Protein AF-A0A1G3X0G8-F1 (afdb_monomer_lite)

Secondary structure (DSSP, 8-state):
-HHHHHHHHHHHHHHHHHHHHHHHHHHHTPPPPPHHHHHHHIIIIIHHHHHHHHHHTT-STT-HHHHHHHHHHHHHHHHHHHHHHH-

pLDDT: mean 90.38, std 3.28, range [79.5, 94.88]

Foldseek 3Di:
DVVLVVQLVVLLVVLLVLLVVQLVCVVVVHDHDDLVVSLVSLLRSRLNSSVCSCVVSVPPPVVPVSVVSSVVSVVVSVVVVVVVVVD

Radius of gyration: 13.4 Å; chains: 1; bounding box: 32×19×42 Å

Structure (mmCIF, N/CA/C/O backbone):
data_AF-A0A1G3X0G8-F1
#
_entry.id   AF-A0A1G3X0G8-F1
#
loop_
_atom_site.group_PDB
_atom_site.id
_atom_site.type_symbol
_atom_site.label_atom_id
_atom_site.label_alt_id
_atom_site.label_comp_id
_atom_site.label_asym_id
_atom_site.label_entity_id
_atom_site.label_seq_id
_atom_site.pdbx_PDB_ins_code
_atom_site.Cartn_x
_atom_site.Cartn_y
_atom_site.Cartn_z
_atom_site.occupancy
_atom_site.B_iso_or_equiv
_atom_site.auth_seq_id
_atom_site.auth_comp_id
_atom_site.auth_asym_id
_atom_site.auth_atom_id
_atom_site.pdbx_PDB_model_num
ATOM 1 N N . MET A 1 1 ? 16.618 -7.825 -12.568 1.00 79.50 1 MET A N 1
ATOM 2 C CA . MET A 1 1 ? 15.355 -8.569 -12.342 1.00 79.50 1 MET A CA 1
ATOM 3 C C . MET A 1 1 ? 15.222 -9.206 -10.955 1.00 79.50 1 MET A C 1
ATOM 5 O O . MET A 1 1 ? 14.249 -8.893 -10.284 1.00 79.50 1 MET A O 1
ATOM 9 N N . ILE A 1 2 ? 16.150 -10.062 -10.493 1.00 85.06 2 ILE A N 1
ATOM 10 C CA . ILE A 1 2 ? 15.987 -10.814 -9.223 1.00 85.06 2 ILE A CA 1
ATOM 11 C C . ILE A 1 2 ? 15.774 -9.911 -7.990 1.00 85.06 2 ILE A C 1
ATOM 13 O O . ILE A 1 2 ? 14.842 -10.125 -7.220 1.00 85.06 2 ILE A O 1
ATOM 17 N N . TYR A 1 3 ? 16.565 -8.841 -7.848 1.00 87.06 3 TYR A N 1
ATOM 18 C CA . TYR A 1 3 ? 16.451 -7.893 -6.733 1.00 87.06 3 TYR A CA 1
ATOM 19 C C . TYR A 1 3 ? 15.114 -7.145 -6.718 1.00 87.06 3 TYR A C 1
ATOM 21 O O . TYR A 1 3 ? 14.562 -6.886 -5.655 1.00 87.06 3 TYR A O 1
ATOM 29 N N . TYR A 1 4 ? 14.568 -6.843 -7.898 1.00 85.69 4 TYR A N 1
ATOM 30 C CA . TYR A 1 4 ? 13.270 -6.186 -8.035 1.00 85.69 4 TYR A CA 1
ATOM 31 C C . TYR A 1 4 ? 12.130 -7.105 -7.571 1.00 85.69 4 TYR A C 1
ATOM 33 O O . TYR A 1 4 ? 11.260 -6.685 -6.812 1.00 85.69 4 TYR A O 1
ATOM 41 N N . PHE A 1 5 ? 12.179 -8.385 -7.951 1.00 86.19 5 PHE A N 1
ATOM 42 C CA . PHE A 1 5 ? 11.235 -9.401 -7.477 1.00 86.19 5 PHE A CA 1
ATOM 43 C C . PHE A 1 5 ? 11.304 -9.610 -5.958 1.00 86.19 5 PHE A C 1
ATOM 45 O O . PHE A 1 5 ? 10.268 -9.694 -5.293 1.00 86.19 5 PHE A O 1
ATOM 52 N N . LEU A 1 6 ? 12.513 -9.657 -5.391 1.00 90.00 6 LEU A N 1
ATOM 53 C CA . LEU A 1 6 ? 12.698 -9.753 -3.941 1.00 90.00 6 LEU A CA 1
ATOM 54 C C . LEU A 1 6 ? 12.127 -8.523 -3.224 1.00 90.00 6 LEU A C 1
ATOM 56 O O . LEU A 1 6 ? 11.395 -8.670 -2.249 1.00 90.00 6 LEU A O 1
ATOM 60 N N . ALA A 1 7 ? 12.385 -7.318 -3.739 1.00 89.25 7 ALA A N 1
ATOM 61 C CA . ALA A 1 7 ? 11.830 -6.092 -3.174 1.00 89.25 7 ALA A CA 1
ATOM 62 C C . ALA A 1 7 ? 10.291 -6.093 -3.202 1.00 89.25 7 ALA A C 1
ATOM 64 O O . ALA A 1 7 ? 9.669 -5.823 -2.177 1.00 89.25 7 ALA A O 1
ATOM 65 N N . LEU A 1 8 ? 9.674 -6.465 -4.331 1.00 89.62 8 LEU A N 1
ATOM 66 C CA . LEU A 1 8 ? 8.215 -6.557 -4.460 1.00 89.62 8 LEU A CA 1
ATOM 67 C C . LEU A 1 8 ? 7.593 -7.552 -3.479 1.00 89.62 8 LEU A C 1
ATOM 69 O O . LEU A 1 8 ? 6.591 -7.240 -2.840 1.00 89.62 8 LEU A O 1
ATOM 73 N N . THR A 1 9 ? 8.166 -8.748 -3.354 1.00 90.31 9 THR A N 1
ATOM 74 C CA . THR A 1 9 ? 7.608 -9.805 -2.493 1.00 90.31 9 THR A CA 1
ATOM 75 C C . THR A 1 9 ? 7.718 -9.447 -1.011 1.00 90.31 9 THR A C 1
ATOM 77 O O . THR A 1 9 ? 6.736 -9.580 -0.273 1.00 90.31 9 THR A O 1
ATOM 80 N N . ILE A 1 10 ? 8.866 -8.918 -0.578 1.00 93.75 10 ILE A N 1
ATOM 81 C CA . ILE A 1 10 ? 9.078 -8.472 0.805 1.00 93.75 10 ILE A CA 1
ATOM 82 C C . ILE A 1 10 ? 8.157 -7.291 1.130 1.00 93.75 10 ILE A C 1
ATOM 84 O O . ILE A 1 10 ? 7.410 -7.346 2.109 1.00 93.75 10 ILE A O 1
ATOM 88 N N . MET A 1 11 ? 8.144 -6.250 0.291 1.00 93.31 11 MET A N 1
ATOM 89 C CA . MET A 1 11 ? 7.334 -5.053 0.538 1.00 93.31 11 MET A CA 1
ATOM 90 C C . MET A 1 11 ? 5.833 -5.329 0.449 1.00 93.31 11 MET A C 1
ATOM 92 O O . MET A 1 11 ? 5.069 -4.792 1.253 1.00 93.31 11 MET A O 1
ATOM 96 N N . SER A 1 12 ? 5.394 -6.211 -0.451 1.00 92.50 12 SER A N 1
ATOM 97 C CA . SER A 1 12 ? 3.997 -6.663 -0.502 1.00 92.50 12 SER A CA 1
ATOM 98 C C . SER A 1 12 ? 3.601 -7.388 0.779 1.00 92.50 12 SER A C 1
ATOM 100 O O . SER A 1 12 ? 2.554 -7.093 1.351 1.00 92.50 12 SER A O 1
ATOM 102 N N . THR A 1 13 ? 4.452 -8.282 1.285 1.00 93.94 13 THR A N 1
ATOM 103 C CA . THR A 1 13 ? 4.180 -9.011 2.532 1.00 93.94 13 THR A CA 1
ATOM 104 C C . THR A 1 13 ? 4.095 -8.059 3.727 1.00 93.94 13 THR A C 1
ATOM 106 O O . THR A 1 13 ? 3.143 -8.129 4.506 1.00 93.94 13 THR A O 1
ATOM 109 N N . LEU A 1 14 ? 5.035 -7.114 3.842 1.00 94.25 14 LEU A N 1
ATOM 110 C CA . LEU A 1 14 ? 5.018 -6.092 4.894 1.00 94.25 14 LEU A CA 1
ATOM 111 C C . LEU A 1 14 ? 3.766 -5.213 4.810 1.00 94.25 14 LEU A C 1
ATOM 113 O O . LEU A 1 14 ? 3.091 -5.002 5.816 1.00 94.25 14 LEU A O 1
ATOM 117 N N . THR A 1 15 ? 3.406 -4.754 3.611 1.00 94.06 15 THR A N 1
ATOM 118 C CA . THR A 1 15 ? 2.221 -3.910 3.399 1.00 94.06 15 THR A CA 1
ATOM 119 C C . THR A 1 15 ? 0.939 -4.662 3.744 1.00 94.06 15 THR A C 1
ATOM 121 O O . THR A 1 15 ? 0.077 -4.123 4.439 1.00 94.06 15 THR A O 1
ATOM 124 N N . TYR A 1 16 ? 0.838 -5.938 3.364 1.00 94.88 16 TYR A N 1
ATOM 125 C CA . TYR A 1 16 ? -0.279 -6.792 3.761 1.00 94.88 16 TYR A CA 1
ATOM 126 C C . TYR A 1 16 ? -0.403 -6.876 5.291 1.00 94.88 16 TYR A C 1
ATOM 128 O O . TYR A 1 16 ? -1.487 -6.668 5.843 1.00 94.88 16 TYR A O 1
ATOM 136 N N . MET A 1 17 ? 0.709 -7.117 5.996 1.00 94.19 17 MET A N 1
ATOM 137 C CA . MET A 1 17 ? 0.725 -7.171 7.462 1.00 94.19 17 MET A CA 1
ATOM 138 C C . MET A 1 17 ? 0.319 -5.836 8.093 1.00 94.19 17 MET A C 1
ATOM 140 O O . MET A 1 17 ? -0.410 -5.836 9.084 1.00 94.19 17 MET A O 1
ATOM 144 N N . MET A 1 18 ? 0.729 -4.701 7.520 1.00 93.38 18 MET A N 1
ATOM 145 C CA . MET A 1 18 ? 0.326 -3.374 8.002 1.00 93.38 18 MET A CA 1
ATOM 146 C C . MET A 1 18 ? -1.187 -3.156 7.877 1.00 93.38 18 MET A C 1
ATOM 148 O O . MET A 1 18 ? -1.819 -2.680 8.822 1.00 93.38 18 MET A O 1
ATOM 152 N N . TYR A 1 19 ? -1.789 -3.559 6.756 1.00 93.31 19 TYR A N 1
ATOM 153 C CA . TYR A 1 19 ? -3.240 -3.480 6.548 1.00 93.31 19 TYR A CA 1
ATOM 154 C C . TYR A 1 19 ? -3.996 -4.423 7.495 1.00 93.31 19 TYR A C 1
ATOM 156 O O . TYR A 1 19 ? -5.012 -4.041 8.083 1.00 93.31 19 TYR A O 1
ATOM 164 N N . ALA A 1 20 ? -3.480 -5.639 7.695 1.00 93.00 20 ALA A 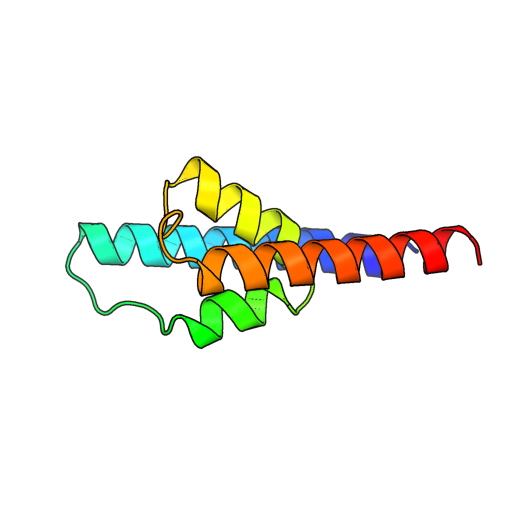N 1
ATOM 165 C CA . ALA A 1 20 ? -4.026 -6.598 8.652 1.00 93.00 20 ALA A CA 1
ATOM 166 C C . ALA A 1 20 ? -3.959 -6.083 10.095 1.00 93.00 20 ALA A C 1
ATOM 168 O O . ALA A 1 20 ? -4.942 -6.178 10.836 1.00 93.00 20 ALA A O 1
ATOM 169 N N . ALA A 1 21 ? -2.836 -5.476 10.480 1.00 92.31 21 ALA A N 1
ATOM 170 C CA . ALA A 1 21 ? -2.662 -4.861 11.786 1.00 92.31 21 ALA A CA 1
ATOM 171 C C . ALA A 1 21 ? -3.625 -3.684 11.988 1.00 92.31 21 ALA A C 1
ATOM 173 O O . ALA A 1 21 ? -4.239 -3.590 13.051 1.00 92.31 21 ALA A O 1
ATOM 174 N N . ASP A 1 22 ? -3.830 -2.825 10.980 1.00 92.31 22 ASP A N 1
ATOM 175 C CA . ASP A 1 22 ? -4.817 -1.741 11.085 1.00 92.31 22 ASP A CA 1
ATOM 176 C C . ASP A 1 22 ? -6.246 -2.273 11.241 1.00 92.31 22 ASP A C 1
ATOM 178 O O . ASP A 1 22 ? -7.017 -1.781 12.070 1.00 92.31 22 ASP A O 1
ATOM 182 N N . LYS A 1 23 ? -6.601 -3.331 10.499 1.00 90.56 23 LYS A N 1
ATOM 183 C CA . LYS A 1 23 ? -7.901 -3.991 10.661 1.00 90.56 23 LYS A CA 1
ATOM 184 C C . LYS A 1 23 ? -8.068 -4.537 12.079 1.00 90.56 23 LYS A C 1
ATOM 186 O O . LYS A 1 23 ? -9.114 -4.294 12.681 1.00 90.56 23 LYS A O 1
ATOM 191 N N . LYS A 1 24 ? -7.059 -5.216 12.628 1.00 90.75 24 LYS A N 1
ATOM 192 C CA . LYS A 1 24 ? -7.096 -5.742 14.001 1.00 90.75 24 LYS A CA 1
ATOM 193 C C . LYS A 1 24 ? -7.272 -4.621 15.028 1.00 90.75 24 LYS A C 1
ATOM 195 O O . LYS A 1 24 ? -8.164 -4.709 15.865 1.00 90.75 24 LYS A O 1
ATOM 200 N N . LYS A 1 25 ? -6.513 -3.528 14.898 1.00 90.81 25 LYS A N 1
ATOM 201 C CA . LYS A 1 25 ? -6.654 -2.335 15.749 1.00 90.81 25 LYS A CA 1
ATOM 202 C C . LYS A 1 25 ? -8.062 -1.747 15.691 1.00 90.81 25 LYS A C 1
ATOM 204 O O . LYS A 1 25 ? -8.608 -1.373 16.721 1.00 90.81 25 LYS A O 1
ATOM 209 N N . SER A 1 26 ? -8.689 -1.741 14.511 1.00 88.50 26 SER A N 1
ATOM 210 C CA . SER A 1 26 ? -10.072 -1.273 14.364 1.00 88.50 26 SER A CA 1
ATOM 211 C C . SER A 1 26 ? -11.107 -2.122 15.092 1.00 88.50 26 SER A C 1
ATOM 213 O O . SER A 1 26 ? -12.111 -1.585 15.543 1.00 88.50 26 SER A O 1
ATOM 215 N N . ILE A 1 27 ? -10.864 -3.431 15.192 1.00 89.88 27 ILE A N 1
ATOM 216 C CA . ILE A 1 27 ? -11.747 -4.369 15.892 1.00 89.88 27 ILE A CA 1
ATOM 217 C C . ILE A 1 27 ? -11.557 -4.224 17.406 1.00 89.88 27 ILE A C 1
ATOM 219 O O . ILE A 1 27 ? -12.533 -4.225 18.146 1.00 89.88 27 ILE A O 1
ATOM 223 N N . ASN A 1 28 ? -10.314 -4.036 17.851 1.00 91.00 28 ASN A N 1
ATOM 224 C CA . ASN A 1 28 ? -9.960 -3.893 19.263 1.00 91.00 28 ASN A CA 1
ATOM 225 C C . ASN A 1 28 ? -10.229 -2.491 19.846 1.00 91.00 28 ASN A C 1
ATOM 227 O O . ASN A 1 28 ? -10.013 -2.282 21.035 1.00 91.00 28 ASN A O 1
ATOM 231 N N . GLY A 1 29 ? -10.654 -1.518 19.030 1.00 87.81 29 GLY A N 1
ATOM 232 C CA . GLY A 1 29 ? -10.827 -0.126 19.465 1.00 87.81 29 GLY A CA 1
ATOM 233 C C . GLY A 1 29 ? -9.511 0.603 19.770 1.00 87.81 29 GLY A C 1
ATOM 234 O O . GLY A 1 29 ? -9.508 1.606 20.478 1.00 87.81 29 GLY A O 1
ATOM 235 N N . GLU A 1 30 ? -8.389 0.107 19.248 1.00 91.88 30 GLU A N 1
ATOM 236 C CA . GLU A 1 30 ? -7.062 0.689 19.446 1.00 91.88 30 GLU A CA 1
ATOM 237 C C . GLU A 1 30 ? -6.796 1.861 18.485 1.00 91.88 30 GLU A C 1
ATOM 239 O O . GLU A 1 30 ? -7.475 2.052 17.470 1.00 91.88 30 GLU A O 1
ATOM 244 N N . TRP A 1 31 ? -5.746 2.638 18.776 1.00 87.62 31 TRP A N 1
ATOM 245 C CA . TRP A 1 31 ? -5.316 3.743 17.922 1.00 87.62 31 TRP A CA 1
ATOM 246 C C . TRP A 1 31 ? -4.964 3.261 16.508 1.00 87.62 31 TRP A C 1
ATOM 248 O O . TRP A 1 31 ? -4.064 2.437 16.311 1.00 87.62 31 TRP A O 1
ATOM 258 N N . ARG A 1 32 ? -5.660 3.808 15.509 1.00 87.19 32 ARG A N 1
ATOM 259 C CA . ARG A 1 32 ? -5.522 3.416 14.102 1.00 87.19 32 ARG A CA 1
ATOM 260 C C . ARG A 1 32 ? -4.264 4.001 13.469 1.00 87.19 32 ARG A C 1
ATOM 262 O O . ARG A 1 32 ? -3.789 5.077 13.830 1.00 87.19 32 ARG A O 1
ATOM 269 N N . THR A 1 33 ? -3.721 3.287 12.496 1.00 87.69 33 THR A N 1
ATOM 270 C CA . THR A 1 33 ? -2.580 3.749 11.706 1.00 87.69 33 THR A CA 1
ATOM 271 C C . THR A 1 33 ? -3.040 4.865 10.774 1.00 87.69 33 THR A C 1
ATOM 273 O O . THR A 1 33 ? -4.146 4.825 10.235 1.00 87.69 33 THR A O 1
ATOM 276 N N . LYS A 1 34 ? -2.193 5.879 10.567 1.00 89.19 34 LYS A N 1
ATOM 277 C CA . LYS A 1 34 ? -2.490 6.934 9.594 1.00 89.19 34 LYS A CA 1
ATOM 278 C C . LYS A 1 34 ? -2.638 6.315 8.205 1.00 89.19 34 LYS A C 1
ATOM 280 O O . LYS A 1 34 ? -1.782 5.549 7.768 1.00 89.19 34 LYS A O 1
ATOM 285 N N . GLU A 1 35 ? -3.693 6.690 7.492 1.00 89.38 35 GLU A N 1
ATOM 286 C CA . GLU A 1 35 ? -3.956 6.177 6.143 1.00 89.38 35 GLU A CA 1
ATOM 287 C C . GLU A 1 35 ? -2.824 6.496 5.172 1.00 89.38 35 GLU A C 1
ATOM 289 O O . GLU A 1 35 ? -2.471 5.662 4.344 1.00 89.38 35 GLU A O 1
ATOM 294 N N . SER A 1 36 ? -2.201 7.668 5.316 1.00 88.56 36 SER A N 1
ATOM 295 C CA . SER A 1 36 ? -1.041 8.051 4.515 1.00 88.56 36 SER A CA 1
ATOM 296 C C . SER A 1 36 ? 0.099 7.040 4.640 1.00 88.56 36 SER A C 1
ATOM 298 O O . SER A 1 36 ? 0.726 6.720 3.641 1.00 88.56 36 SER A O 1
ATOM 300 N N . THR A 1 37 ? 0.332 6.460 5.818 1.00 90.81 37 THR A N 1
ATOM 301 C CA . THR A 1 37 ? 1.363 5.431 6.020 1.00 90.81 37 THR A CA 1
ATOM 302 C C . THR A 1 37 ? 1.028 4.127 5.283 1.00 90.81 37 THR A C 1
ATOM 304 O O . THR A 1 37 ? 1.909 3.500 4.691 1.00 90.81 37 THR A O 1
ATOM 307 N N . LEU A 1 38 ? -0.247 3.728 5.270 1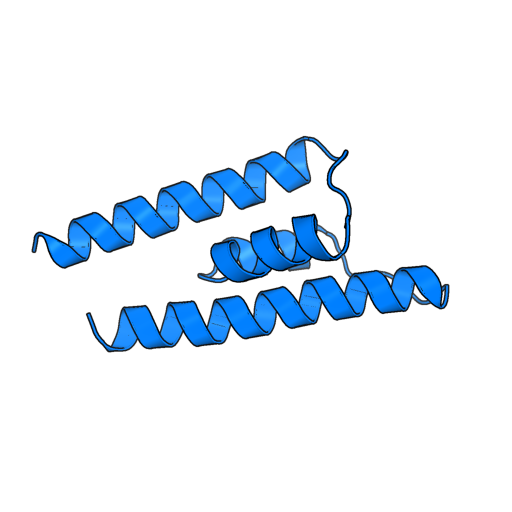.00 91.25 38 LEU A N 1
ATOM 308 C CA . LEU A 1 38 ? -0.724 2.544 4.540 1.00 91.25 38 LEU A CA 1
ATOM 309 C C . LEU A 1 38 ? -0.642 2.750 3.018 1.00 91.25 38 LEU A C 1
ATOM 311 O O . LEU A 1 38 ? -0.216 1.867 2.274 1.00 91.25 38 LEU A O 1
ATOM 315 N N . LEU A 1 39 ? -0.986 3.944 2.545 1.00 92.12 39 LEU A N 1
ATOM 316 C CA . LEU A 1 39 ? -0.896 4.283 1.127 1.00 92.12 39 LEU A CA 1
ATOM 317 C C . LEU A 1 39 ? 0.557 4.410 0.661 1.00 92.12 39 LEU A C 1
ATOM 319 O O . LEU A 1 39 ? 0.910 3.869 -0.382 1.00 92.12 39 LEU A O 1
ATOM 323 N N . VAL A 1 40 ? 1.424 5.041 1.456 1.00 91.75 40 VAL A N 1
ATOM 324 C CA . VAL A 1 40 ? 2.859 5.161 1.155 1.00 91.75 40 VAL A CA 1
ATOM 325 C C . VAL A 1 40 ? 3.518 3.783 1.082 1.00 91.75 40 VAL A C 1
ATOM 327 O O . VAL A 1 40 ? 4.233 3.518 0.121 1.00 91.75 40 VAL A O 1
ATOM 330 N N . SER A 1 41 ? 3.235 2.872 2.021 1.00 91.00 41 SER A N 1
ATOM 331 C CA . SER A 1 41 ? 3.755 1.491 1.948 1.00 91.00 41 SER A CA 1
ATOM 332 C C . SER A 1 41 ? 3.295 0.758 0.682 1.00 91.00 41 SER A C 1
ATOM 334 O O . SER A 1 41 ? 4.087 0.071 0.045 1.00 91.00 41 SER A O 1
ATOM 336 N N . SER A 1 42 ? 2.060 1.001 0.238 1.00 90.88 42 SER A N 1
ATOM 337 C CA . SER A 1 42 ? 1.543 0.447 -1.021 1.00 90.88 42 SER A CA 1
ATOM 338 C C . SER A 1 42 ? 2.278 1.017 -2.245 1.00 90.88 42 SER A C 1
ATOM 340 O O . SER A 1 42 ? 2.633 0.274 -3.161 1.00 90.88 42 SER A O 1
ATOM 342 N N . VAL A 1 43 ? 2.595 2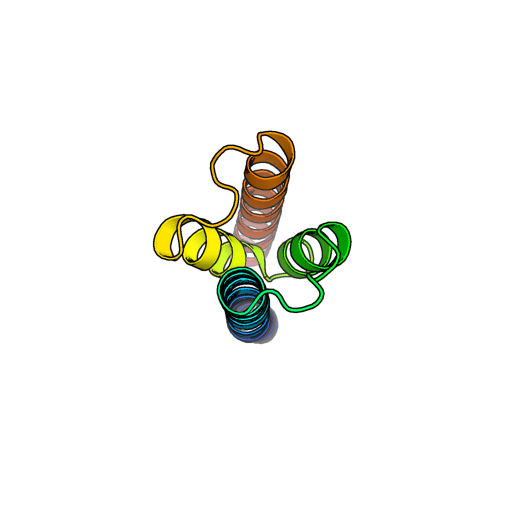.315 -2.246 1.00 90.94 43 VAL A N 1
ATOM 343 C CA . VAL A 1 43 ? 3.384 2.964 -3.311 1.00 90.94 43 VAL A CA 1
ATOM 344 C C . VAL A 1 43 ? 4.823 2.430 -3.362 1.00 90.94 43 VAL A C 1
ATOM 346 O O . VAL A 1 43 ? 5.331 2.166 -4.452 1.00 90.94 43 VAL A O 1
ATOM 349 N N . PHE A 1 44 ? 5.457 2.189 -2.211 1.00 91.62 44 PHE A N 1
ATOM 350 C CA . PHE A 1 44 ? 6.809 1.622 -2.102 1.00 91.62 44 PHE A CA 1
ATOM 351 C C . PHE A 1 44 ? 6.828 0.094 -2.296 1.00 91.62 44 PHE A C 1
ATOM 353 O O . PHE A 1 44 ? 7.163 -0.655 -1.384 1.00 91.62 44 PHE A O 1
ATOM 360 N N . PHE A 1 45 ? 6.486 -0.385 -3.496 1.00 88.81 45 PHE A N 1
ATOM 361 C CA . PHE A 1 45 ? 6.531 -1.812 -3.883 1.00 88.81 45 PHE A CA 1
ATOM 362 C C . PHE A 1 45 ? 5.564 -2.740 -3.123 1.00 88.81 45 PHE A C 1
ATOM 364 O O . PHE A 1 45 ? 5.656 -3.963 -3.223 1.00 88.81 45 PHE A O 1
ATOM 371 N N . GLY A 1 46 ? 4.626 -2.169 -2.366 1.00 89.94 46 GLY A N 1
ATOM 372 C CA . GLY A 1 46 ? 3.669 -2.905 -1.546 1.00 89.94 46 GLY A CA 1
ATOM 373 C C . GLY A 1 46 ? 2.276 -3.081 -2.147 1.00 89.94 46 GLY A C 1
ATOM 374 O O . GLY A 1 46 ? 1.432 -3.721 -1.522 1.00 89.94 46 GLY A O 1
ATOM 375 N N . ALA A 1 47 ? 2.006 -2.509 -3.322 1.00 92.38 47 ALA A N 1
ATOM 376 C CA . ALA A 1 47 ? 0.660 -2.399 -3.887 1.00 92.38 47 ALA A CA 1
ATOM 377 C C . ALA A 1 47 ? -0.056 -3.749 -4.070 1.00 92.38 47 ALA A C 1
ATOM 379 O O . ALA A 1 47 ? -1.238 -3.820 -3.726 1.00 92.38 47 ALA A O 1
ATOM 380 N N . PRO A 1 48 ? 0.610 -4.836 -4.523 1.00 92.50 48 PRO A N 1
ATOM 381 C CA . PRO A 1 48 ? -0.022 -6.149 -4.609 1.00 92.50 48 PRO A CA 1
ATOM 382 C C . PRO A 1 48 ? -0.522 -6.625 -3.242 1.00 92.50 48 PRO A C 1
ATOM 384 O O . PRO A 1 48 ? -1.685 -6.994 -3.095 1.00 92.50 48 PRO A O 1
ATOM 387 N N . GLY A 1 49 ? 0.332 -6.557 -2.217 1.00 92.19 49 GLY A N 1
ATOM 388 C CA . GLY A 1 49 ? -0.030 -6.960 -0.858 1.00 92.19 49 GLY A CA 1
ATOM 389 C C . GLY A 1 49 ? -1.084 -6.059 -0.215 1.00 92.19 49 GLY A C 1
ATOM 390 O O . GLY A 1 49 ? -1.992 -6.560 0.448 1.00 92.19 49 GLY A O 1
ATOM 391 N N . GLY A 1 50 ? -1.007 -4.748 -0.456 1.00 92.44 50 GLY A N 1
ATOM 392 C CA . GLY A 1 50 ? -1.994 -3.766 -0.005 1.00 92.44 50 GLY A CA 1
ATOM 393 C C . GLY A 1 50 ? -3.381 -4.027 -0.591 1.00 92.44 50 GLY A C 1
ATOM 394 O O . GLY A 1 50 ? -4.349 -4.129 0.162 1.00 92.44 50 GLY A O 1
ATOM 395 N N . LEU A 1 51 ? -3.486 -4.235 -1.909 1.00 93.19 51 LEU A N 1
ATOM 396 C CA . LEU A 1 51 ? -4.753 -4.558 -2.577 1.00 93.19 51 LEU A CA 1
ATOM 397 C C . LEU A 1 51 ? -5.331 -5.892 -2.101 1.00 93.19 51 LEU A C 1
ATOM 399 O O . LEU A 1 51 ? -6.519 -5.955 -1.777 1.00 93.19 51 LEU A O 1
ATOM 403 N N . VAL A 1 52 ? -4.507 -6.941 -2.008 1.00 93.75 52 VAL A N 1
ATOM 404 C CA . VAL A 1 52 ? -4.952 -8.253 -1.509 1.00 93.75 52 VAL A CA 1
ATOM 405 C C . VAL A 1 52 ? -5.496 -8.121 -0.087 1.00 93.75 52 VAL A C 1
ATOM 407 O O . VAL A 1 52 ? -6.617 -8.556 0.176 1.00 93.75 52 VAL A O 1
ATOM 410 N N . ALA A 1 53 ? -4.773 -7.441 0.810 1.00 93.12 53 ALA A N 1
ATOM 411 C CA . ALA A 1 53 ? -5.247 -7.188 2.169 1.00 93.12 53 ALA A CA 1
ATOM 412 C C . ALA A 1 53 ? -6.542 -6.366 2.183 1.00 93.12 53 ALA A C 1
ATOM 414 O O . ALA A 1 53 ? -7.466 -6.673 2.937 1.00 93.12 53 ALA A O 1
ATOM 415 N N . MET A 1 54 ? -6.637 -5.334 1.341 1.00 93.56 54 MET A N 1
ATOM 416 C CA . MET A 1 54 ? -7.795 -4.446 1.259 1.00 93.56 54 MET A CA 1
ATOM 417 C C . MET A 1 54 ? -9.072 -5.219 0.912 1.00 93.56 54 MET A C 1
ATOM 419 O O . MET A 1 54 ? -10.079 -5.091 1.615 1.00 93.56 54 MET A O 1
ATOM 423 N N . TYR A 1 55 ? -9.024 -6.055 -0.128 1.00 92.31 55 TYR A N 1
ATOM 424 C CA . TYR A 1 55 ? -10.170 -6.850 -0.568 1.00 92.31 55 TYR A CA 1
ATOM 425 C C . TYR A 1 55 ? -10.466 -8.025 0.370 1.00 92.31 55 TYR A C 1
ATOM 427 O O . TYR A 1 55 ? -11.628 -8.238 0.724 1.00 92.31 55 TYR A O 1
ATOM 435 N N . GLN A 1 56 ? -9.442 -8.744 0.839 1.00 93.12 56 GLN A N 1
ATOM 436 C CA . GLN A 1 56 ? -9.617 -9.908 1.714 1.00 93.12 56 GLN A CA 1
ATOM 437 C C . GLN A 1 56 ? -10.161 -9.519 3.094 1.00 93.12 56 GLN A C 1
ATOM 439 O O . GLN A 1 56 ? -11.065 -10.166 3.619 1.00 93.12 56 GLN A O 1
ATOM 444 N N . LEU A 1 57 ? -9.662 -8.422 3.669 1.00 91.06 57 LEU A N 1
ATOM 445 C CA . LEU A 1 57 ? -10.087 -7.928 4.983 1.00 91.06 57 LEU A CA 1
ATOM 446 C C . LEU A 1 57 ? -11.285 -6.971 4.904 1.00 91.06 57 LEU A C 1
ATOM 448 O O . LEU A 1 57 ? -11.739 -6.455 5.940 1.00 91.06 57 LEU A O 1
ATOM 452 N N . ARG A 1 58 ? -11.777 -6.693 3.684 1.00 87.25 58 ARG A N 1
ATOM 453 C CA . ARG A 1 58 ? -12.804 -5.680 3.384 1.00 87.25 58 ARG A CA 1
ATOM 454 C C . ARG A 1 58 ? -12.485 -4.360 4.088 1.00 87.25 58 ARG A C 1
ATOM 456 O O . ARG A 1 58 ? -13.311 -3.774 4.793 1.00 87.25 58 ARG A O 1
ATOM 463 N N . HIS A 1 59 ? -11.220 -3.962 4.015 1.00 84.75 59 HIS A N 1
ATOM 464 C CA . HIS A 1 59 ? -10.689 -2.813 4.724 1.00 84.75 59 HIS A CA 1
ATOM 465 C C . HIS A 1 59 ? -10.795 -1.582 3.827 1.00 84.75 59 HIS A C 1
ATOM 467 O O . HIS A 1 59 ? -10.103 -1.504 2.825 1.00 84.75 59 HIS A O 1
ATOM 473 N N . LYS A 1 60 ? -11.662 -0.620 4.170 1.00 80.25 60 LYS A N 1
ATOM 474 C CA . LYS A 1 60 ? -11.786 0.668 3.453 1.00 80.25 60 LYS A CA 1
ATOM 475 C C . LYS A 1 60 ? -12.012 0.552 1.930 1.00 80.25 60 LYS A C 1
ATOM 477 O O . LYS A 1 60 ? -11.682 1.465 1.183 1.00 80.25 60 LYS A O 1
ATOM 482 N N . THR A 1 61 ? -12.690 -0.503 1.475 1.00 84.00 61 THR A N 1
ATOM 483 C CA . THR A 1 61 ? -13.067 -0.692 0.058 1.00 84.00 61 THR A CA 1
ATOM 484 C C . THR A 1 61 ? -14.065 0.352 -0.459 1.00 84.00 61 THR A C 1
ATOM 486 O O . THR A 1 61 ? -1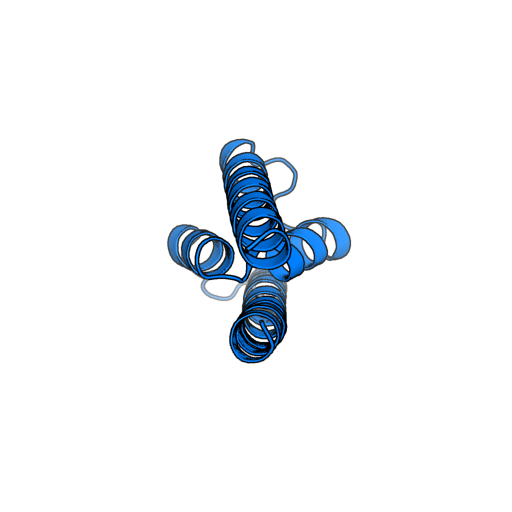4.194 0.520 -1.663 1.00 84.00 61 THR A O 1
ATOM 489 N N . ASN A 1 62 ? -14.753 1.072 0.434 1.00 86.69 62 ASN A N 1
ATOM 4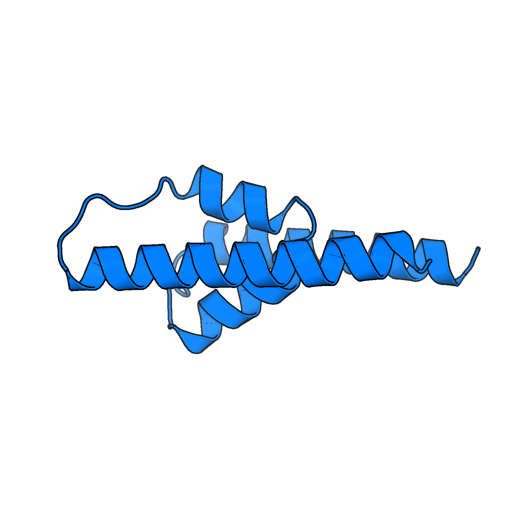90 C CA . ASN A 1 62 ? -15.683 2.151 0.077 1.00 86.69 62 ASN A CA 1
ATOM 491 C C . ASN A 1 62 ? -15.025 3.547 0.089 1.00 86.69 62 ASN A C 1
ATOM 493 O O . ASN A 1 62 ? -15.695 4.540 -0.183 1.00 86.69 62 ASN A O 1
ATOM 497 N N . HIS A 1 63 ? -13.739 3.669 0.440 1.00 89.25 63 HIS A N 1
ATOM 498 C CA . HIS A 1 63 ? -13.024 4.946 0.360 1.00 89.25 63 HIS A CA 1
ATOM 499 C C . HIS A 1 63 ? -12.371 5.084 -1.009 1.00 89.25 63 HIS A C 1
ATOM 501 O O . HIS A 1 63 ? -11.314 4.513 -1.266 1.00 89.25 63 HIS A O 1
ATOM 507 N N . TRP A 1 64 ? -13.014 5.865 -1.877 1.00 89.06 64 TRP A N 1
ATOM 508 C CA . TRP A 1 64 ? -12.643 6.004 -3.285 1.00 89.06 64 TRP A CA 1
ATOM 509 C C . TRP A 1 64 ? -11.158 6.341 -3.489 1.00 89.06 64 TRP A C 1
ATOM 511 O O . TRP A 1 64 ? -10.497 5.674 -4.277 1.00 89.06 64 TRP A O 1
ATOM 521 N N . TYR A 1 65 ? -10.603 7.299 -2.736 1.00 90.31 65 TYR A N 1
ATOM 522 C CA . TYR A 1 65 ? -9.193 7.684 -2.860 1.00 90.31 65 TYR A CA 1
ATOM 523 C C . TYR A 1 65 ? -8.248 6.575 -2.383 1.00 90.31 65 TYR A C 1
ATOM 525 O O . TYR A 1 65 ? -7.184 6.382 -2.960 1.00 90.31 65 TYR A O 1
ATOM 533 N N . PHE A 1 66 ? -8.641 5.811 -1.360 1.00 89.56 66 PHE A N 1
ATOM 534 C CA . PHE A 1 66 ? -7.831 4.723 -0.816 1.00 89.56 66 PHE A CA 1
ATOM 535 C C . PHE A 1 66 ? -7.730 3.560 -1.810 1.00 89.56 66 PHE A C 1
ATOM 537 O O . PHE A 1 66 ? -6.646 3.023 -2.043 1.00 89.56 66 PHE A O 1
ATOM 544 N N . VAL A 1 67 ? -8.856 3.228 -2.449 1.00 91.12 67 VAL A N 1
ATOM 545 C CA . VAL A 1 67 ? -8.928 2.259 -3.550 1.00 91.12 67 VAL A CA 1
ATOM 546 C C . VAL A 1 67 ? -8.125 2.763 -4.750 1.00 91.12 67 VAL A C 1
ATOM 548 O O . VAL A 1 67 ? -7.278 2.040 -5.269 1.00 91.12 67 VAL A O 1
ATOM 551 N N . PHE A 1 68 ? -8.350 4.011 -5.161 1.00 93.12 68 PHE A N 1
ATOM 552 C CA . PHE A 1 68 ? -7.709 4.608 -6.330 1.00 93.12 68 PHE A CA 1
ATOM 553 C C . PHE A 1 68 ? -6.183 4.632 -6.210 1.00 93.12 68 PHE A C 1
ATOM 555 O O . PHE A 1 68 ? -5.498 4.199 -7.131 1.00 93.12 68 PHE A O 1
ATOM 562 N N . ILE A 1 69 ? -5.639 5.069 -5.070 1.00 93.19 69 ILE A N 1
ATOM 563 C CA . ILE A 1 69 ? -4.185 5.157 -4.869 1.00 93.19 69 ILE A CA 1
ATOM 564 C C . ILE A 1 69 ? -3.539 3.766 -4.873 1.00 93.19 69 ILE A C 1
ATOM 566 O O . ILE A 1 69 ? -2.479 3.596 -5.471 1.00 93.19 69 ILE A O 1
ATOM 570 N N . ASN A 1 70 ? -4.179 2.760 -4.269 1.00 92.69 70 ASN A N 1
ATOM 571 C CA . ASN A 1 70 ? -3.683 1.382 -4.305 1.00 92.69 70 ASN A CA 1
ATOM 572 C C . ASN A 1 70 ? -3.653 0.808 -5.732 1.00 92.69 70 ASN A C 1
ATOM 574 O O . ASN A 1 70 ? -2.656 0.207 -6.133 1.00 92.69 70 ASN A O 1
ATOM 578 N N . TRP A 1 71 ? -4.710 1.027 -6.520 1.00 94.25 71 TRP A N 1
ATOM 579 C CA . TRP A 1 71 ? -4.745 0.607 -7.926 1.00 94.25 71 TRP A CA 1
ATOM 580 C C . TRP A 1 71 ? -3.736 1.360 -8.790 1.00 94.25 71 TRP A C 1
ATOM 582 O O . TRP A 1 71 ? -3.038 0.742 -9.591 1.00 94.25 71 TRP A O 1
ATOM 592 N N . LEU A 1 72 ? -3.608 2.674 -8.600 1.00 94.88 72 LEU A N 1
ATOM 593 C CA . LEU A 1 72 ? -2.627 3.489 -9.309 1.00 94.88 72 LEU A CA 1
ATOM 594 C C . LEU A 1 72 ? -1.199 3.014 -9.010 1.00 94.88 72 LEU A C 1
ATOM 596 O O . LEU A 1 72 ? -0.405 2.836 -9.933 1.00 94.88 72 LEU A O 1
ATOM 600 N N . ALA A 1 73 ? -0.890 2.740 -7.740 1.00 94.12 73 ALA A N 1
ATOM 601 C CA . ALA A 1 73 ? 0.401 2.196 -7.330 1.00 94.12 73 ALA A CA 1
ATOM 602 C C . ALA A 1 73 ? 0.686 0.835 -7.986 1.00 94.12 73 ALA A C 1
ATOM 604 O O . ALA A 1 73 ? 1.806 0.604 -8.445 1.00 94.12 73 ALA A O 1
ATOM 605 N N . LEU A 1 74 ? -0.321 -0.041 -8.088 1.00 94.19 74 LEU A N 1
ATOM 606 C CA . LEU A 1 74 ? -0.180 -1.327 -8.769 1.00 94.19 74 LEU A CA 1
ATOM 607 C C . LEU A 1 74 ? 0.118 -1.143 -10.262 1.00 94.19 74 LEU A C 1
ATOM 609 O O . LEU A 1 74 ? 1.048 -1.764 -10.770 1.00 94.19 74 LEU A O 1
ATOM 613 N N . ILE A 1 75 ? -0.627 -0.280 -10.959 1.00 94.69 75 ILE A N 1
ATOM 614 C CA . ILE A 1 75 ? -0.428 -0.020 -12.395 1.00 94.69 75 ILE A CA 1
ATOM 615 C C . ILE A 1 75 ? 0.990 0.497 -12.658 1.00 94.69 75 ILE A C 1
ATOM 617 O O . ILE A 1 75 ? 1.663 0.012 -13.570 1.00 94.69 75 ILE A O 1
ATOM 621 N N . VAL A 1 76 ? 1.471 1.439 -11.842 1.00 93.19 76 VAL A N 1
ATOM 622 C CA . VAL A 1 76 ? 2.839 1.965 -11.950 1.00 93.19 76 VAL A CA 1
ATOM 623 C C . VAL A 1 76 ? 3.869 0.852 -11.743 1.00 93.19 76 VAL A C 1
ATOM 625 O O . VAL A 1 76 ? 4.791 0.721 -12.545 1.00 93.19 76 VAL A O 1
ATOM 628 N N . GLN A 1 77 ? 3.702 0.010 -10.721 1.00 91.56 77 GLN A N 1
ATOM 629 C CA . GLN A 1 77 ? 4.628 -1.095 -10.447 1.00 91.56 77 GLN A CA 1
ATOM 630 C C . GLN A 1 77 ? 4.638 -2.132 -11.575 1.00 91.56 77 GLN A C 1
ATOM 632 O O . GLN A 1 77 ? 5.711 -2.543 -12.006 1.00 91.56 77 GLN A O 1
ATOM 637 N N . VAL A 1 78 ? 3.473 -2.501 -12.113 1.00 90.81 78 VAL A N 1
ATOM 638 C CA . VAL A 1 78 ? 3.371 -3.414 -13.262 1.00 90.81 78 VAL A CA 1
ATOM 639 C C . VAL A 1 78 ? 4.029 -2.812 -14.504 1.00 90.81 78 VAL A C 1
ATOM 641 O O . VAL A 1 78 ? 4.764 -3.507 -15.198 1.00 90.81 78 VAL A O 1
ATOM 644 N N . THR A 1 79 ? 3.831 -1.518 -14.764 1.00 91.94 79 THR A N 1
ATOM 645 C CA . THR A 1 79 ? 4.432 -0.832 -15.921 1.00 91.94 79 THR A CA 1
ATOM 646 C C . THR A 1 79 ? 5.957 -0.827 -15.824 1.00 91.94 79 THR A C 1
ATOM 648 O O . THR A 1 79 ? 6.644 -1.190 -16.778 1.00 91.94 79 THR A O 1
ATOM 651 N N . VAL A 1 80 ? 6.493 -0.485 -14.648 1.00 90.06 80 VAL A N 1
ATOM 652 C CA . VAL A 1 80 ? 7.937 -0.529 -14.372 1.00 90.06 80 VAL A CA 1
ATOM 653 C C . VAL A 1 80 ? 8.470 -1.956 -14.509 1.00 90.06 80 VAL A C 1
ATOM 655 O O . VAL A 1 80 ? 9.516 -2.164 -15.119 1.00 90.06 80 VAL A O 1
ATOM 658 N N . PHE A 1 81 ? 7.746 -2.946 -13.989 1.00 88.31 81 PHE A N 1
ATOM 659 C CA . PHE A 1 81 ? 8.124 -4.350 -14.094 1.00 88.31 81 PHE A CA 1
ATOM 660 C C . PHE A 1 81 ? 8.212 -4.830 -15.548 1.00 88.31 81 PHE A C 1
ATOM 662 O O . PHE A 1 81 ? 9.210 -5.443 -15.920 1.00 88.31 81 PHE A O 1
ATOM 669 N N . VAL A 1 82 ? 7.206 -4.521 -16.373 1.00 89.12 82 VA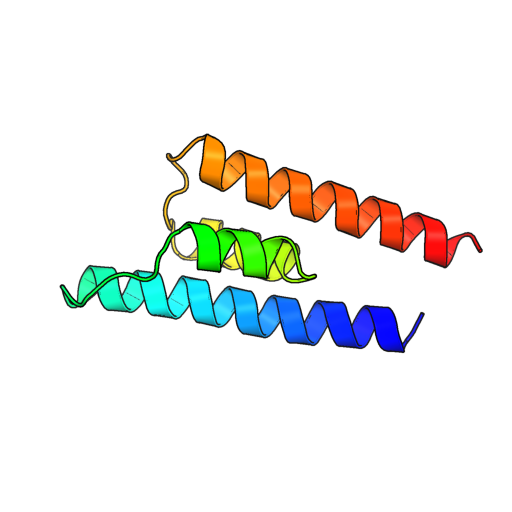L A N 1
ATOM 670 C CA . VAL A 1 82 ? 7.189 -4.878 -17.801 1.00 89.12 82 VAL A CA 1
ATOM 671 C C . VAL A 1 82 ? 8.340 -4.199 -18.539 1.00 89.12 82 VAL A C 1
ATOM 673 O O . VAL A 1 82 ? 9.046 -4.871 -19.282 1.00 89.12 82 VAL A O 1
ATOM 676 N N . TYR A 1 83 ? 8.594 -2.914 -18.278 1.00 90.25 83 TYR A N 1
ATOM 677 C CA . TYR A 1 83 ? 9.722 -2.193 -18.874 1.00 90.25 83 TYR A CA 1
ATOM 678 C C . TYR A 1 83 ? 11.075 -2.855 -18.559 1.00 90.25 83 TYR A C 1
ATOM 680 O O . TYR A 1 83 ? 11.888 -3.059 -19.457 1.00 90.25 83 TYR A O 1
ATOM 688 N N . PHE A 1 84 ? 11.301 -3.254 -17.301 1.00 86.44 84 PHE A N 1
ATOM 689 C CA . PHE A 1 84 ? 12.518 -3.972 -16.896 1.00 86.44 84 PHE A CA 1
ATOM 690 C C . PHE A 1 84 ? 12.614 -5.407 -17.428 1.00 86.44 84 PHE A C 1
ATOM 692 O O . PHE A 1 84 ? 13.704 -5.968 -17.406 1.00 86.44 84 PHE A O 1
ATOM 699 N N . LEU A 1 85 ? 11.498 -6.022 -17.826 1.00 84.31 85 LEU A N 1
ATOM 700 C CA . LEU A 1 85 ? 11.477 -7.347 -18.449 1.00 84.31 85 LEU A CA 1
ATOM 701 C C . LEU A 1 85 ? 11.811 -7.269 -19.947 1.00 84.31 85 LEU A C 1
ATOM 703 O O . LEU A 1 85 ? 12.374 -8.210 -20.496 1.00 84.31 85 LEU A O 1
ATOM 707 N N . THR A 1 86 ? 11.433 -6.170 -20.605 1.00 85.38 86 THR A N 1
ATOM 708 C CA . THR A 1 86 ? 11.703 -5.930 -22.032 1.00 85.38 86 THR A CA 1
ATOM 709 C C . THR A 1 86 ? 13.103 -5.389 -22.324 1.00 85.38 86 THR A C 1
ATOM 711 O O . THR A 1 86 ? 13.486 -5.340 -23.491 1.00 85.38 86 THR A O 1
ATOM 714 N N . LEU A 1 87 ? 13.825 -4.947 -21.289 1.00 81.31 87 LEU A N 1
ATOM 715 C CA . LEU A 1 87 ? 15.200 -4.447 -21.358 1.00 81.31 87 LEU A CA 1
ATOM 716 C C . LEU A 1 87 ? 16.205 -5.594 -21.186 1.00 81.31 87 LEU A C 1
ATOM 718 O O . LEU A 1 87 ? 17.176 -5.636 -21.970 1.00 81.31 87 LEU A O 1
#

Sequence (87 aa):
MIYYFLALTIMSTLTYMMYAADKKKSINGEWRTKESTLLVSSVFFGAPGGLVAMYQLRHKTNHWYFVFINWLALIVQVTVFVYFLTL